Protein AF-A0A2V7HCK2-F1 (afdb_monomer)

Sequence (64 aa):
DAYPVNRGVLHPAKFSGQIVGLTMTLTVSLTDTARVLGPVTLTYGKEPKMGPCPICRIPPRRVI

Radius of gyration: 19.18 Å; Cα contacts (8 Å, |Δi|>4): 65; chains: 1; bounding box: 40×32×56 Å

Solvent-accessible surface area (backbone atoms only — not comparable to full-atom values): 4452 Å² total; per-residue (Å²): 140,82,79,84,77,84,82,72,84,84,60,70,68,45,77,49,72,51,77,56,92,60,35,32,40,40,31,40,37,36,63,81,75,74,45,73,47,68,80,41,80,45,50,72,95,56,83,87,74,84,70,86,58,92,86,60,83,77,78,81,81,80,82,129

Foldseek 3Di:
DDPDDDPPDDFDKDWDWDDDPQKIQIWIQTRVPRDIDDRDIDGHPDDDDDDPDPPDDDPPDDDD

pLDDT: mean 85.53, std 10.41, range [51.53, 97.0]

Nearest PDB structures (foldseek):
  4tq7-assembly1_A  TM=4.075E-01  e=1.344E+00  Chlamydomonas reinhardtii
  4ttw-assembly1_A-2  TM=4.130E-01  e=1.971E+00  Chlamydomonas reinhardtii
  2fgg-assembly1_A  TM=4.338E-01  e=4.516E+00  Mycobacterium tuberculosis
  4tpz-assembly2_B  TM=3.498E-01  e=4.237E+00  Chlamydomonas reinhardtii

Structure (mmCIF, N/CA/C/O backbone):
data_AF-A0A2V7HCK2-F1
#
_entry.id   AF-A0A2V7HCK2-F1
#
loop_
_atom_site.group_PDB
_atom_site.id
_atom_site.type_symbol
_atom_site.label_atom_id
_atom_site.label_alt_id
_atom_site.label_comp_id
_atom_site.label_asym_id
_atom_site.label_entity_id
_atom_site.label_seq_id
_atom_site.pdbx_PDB_ins_code
_atom_site.Cartn_x
_atom_site.Cartn_y
_atom_site.Cartn_z
_atom_site.occupancy
_atom_site.B_iso_or_equiv
_atom_site.auth_seq_id
_atom_site.auth_comp_id
_atom_site.auth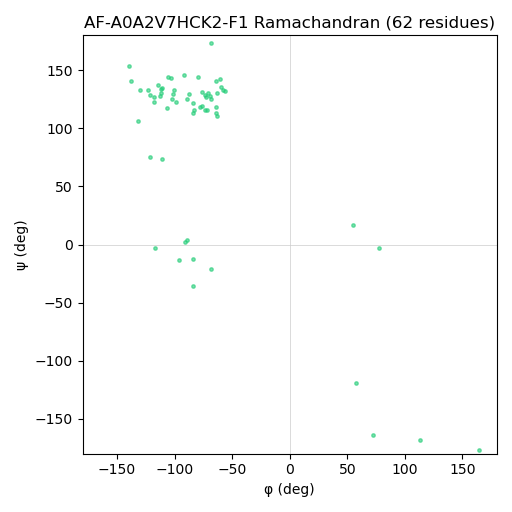_asym_id
_atom_site.auth_atom_id
_atom_site.pdbx_PDB_model_num
ATOM 1 N N . ASP A 1 1 ? 24.692 25.479 -20.659 1.00 51.53 1 ASP A N 1
ATOM 2 C CA . ASP A 1 1 ? 23.306 25.027 -20.416 1.00 51.53 1 ASP A CA 1
ATOM 3 C C . ASP A 1 1 ? 23.075 23.648 -21.016 1.00 51.53 1 ASP A C 1
ATOM 5 O O . ASP A 1 1 ? 23.165 23.507 -22.226 1.00 51.53 1 ASP A O 1
ATOM 9 N N . ALA A 1 2 ? 22.849 22.617 -20.195 1.00 61.47 2 ALA A N 1
ATOM 10 C CA . ALA A 1 2 ? 22.560 21.255 -20.665 1.00 61.47 2 ALA A CA 1
ATOM 11 C C . ALA A 1 2 ? 21.197 20.804 -20.123 1.00 61.47 2 ALA A C 1
ATOM 13 O O . ALA A 1 2 ? 21.092 20.045 -19.161 1.00 61.47 2 ALA A O 1
ATOM 14 N N . TYR A 1 3 ? 20.145 21.352 -20.724 1.00 58.50 3 TYR A N 1
ATOM 15 C CA . TYR A 1 3 ? 18.765 20.926 -20.535 1.00 58.50 3 TYR A CA 1
ATOM 16 C C . TYR A 1 3 ? 18.253 20.358 -21.866 1.00 58.50 3 TYR A C 1
ATOM 18 O O . TYR A 1 3 ? 18.513 20.977 -22.901 1.00 58.50 3 TYR A O 1
ATOM 26 N N . PRO A 1 4 ? 17.518 19.230 -21.862 1.00 75.69 4 PRO A N 1
ATOM 27 C CA . PRO A 1 4 ? 17.028 18.481 -20.700 1.00 75.69 4 PRO A CA 1
ATOM 28 C C . PRO A 1 4 ? 17.964 17.361 -20.210 1.00 75.69 4 PRO A C 1
ATOM 30 O O . PRO A 1 4 ? 18.600 16.659 -20.991 1.00 75.69 4 PRO A O 1
ATOM 33 N N . VAL A 1 5 ? 17.982 17.148 -18.888 1.00 76.50 5 VAL A N 1
ATOM 34 C CA . VAL A 1 5 ? 18.616 15.980 -18.252 1.00 76.50 5 VAL A C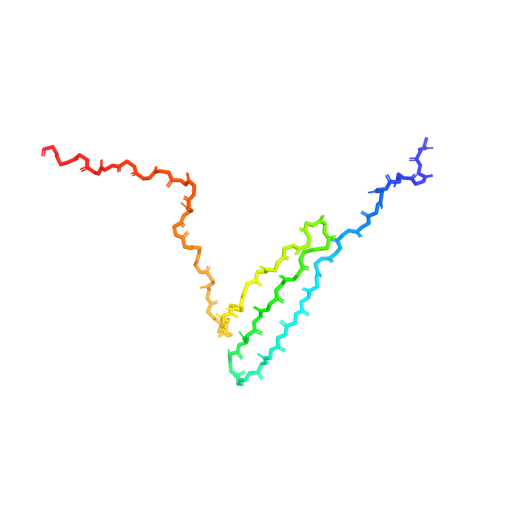A 1
ATOM 35 C C . VAL A 1 5 ? 17.696 14.771 -18.417 1.00 76.50 5 VAL A C 1
ATOM 37 O O . VAL A 1 5 ? 16.570 14.771 -17.913 1.00 76.50 5 VAL A O 1
ATOM 40 N N . ASN A 1 6 ? 18.167 13.733 -19.107 1.00 79.69 6 ASN A N 1
ATOM 41 C CA . ASN A 1 6 ? 17.427 12.484 -19.272 1.00 79.69 6 ASN A CA 1
ATOM 42 C C . ASN A 1 6 ? 17.408 11.704 -17.943 1.00 79.69 6 ASN A C 1
ATOM 44 O O . ASN A 1 6 ? 18.456 11.301 -17.442 1.00 79.69 6 ASN A O 1
ATOM 48 N N . ARG A 1 7 ? 16.217 11.518 -17.357 1.00 74.75 7 ARG A N 1
ATOM 49 C CA . ARG A 1 7 ? 16.015 10.827 -16.066 1.00 74.75 7 ARG A CA 1
ATOM 50 C C . ARG A 1 7 ? 15.815 9.311 -16.205 1.00 74.75 7 ARG A C 1
ATOM 52 O O . ARG A 1 7 ? 15.572 8.647 -15.203 1.00 74.75 7 ARG A O 1
ATOM 59 N N . GLY A 1 8 ? 15.914 8.767 -17.420 1.00 80.25 8 GLY A N 1
ATOM 60 C CA . GLY A 1 8 ? 15.639 7.360 -17.694 1.00 80.25 8 GLY A CA 1
ATOM 61 C C . GLY A 1 8 ? 14.149 7.010 -17.625 1.00 80.25 8 GLY A C 1
ATOM 62 O O . GLY A 1 8 ? 13.277 7.879 -17.690 1.00 80.25 8 GLY A O 1
ATOM 63 N N . VAL A 1 9 ? 13.862 5.710 -17.528 1.00 83.62 9 VAL A N 1
ATOM 64 C CA . VAL A 1 9 ? 12.495 5.178 -17.454 1.00 83.62 9 VAL A CA 1
ATOM 65 C C . VAL A 1 9 ? 11.902 5.476 -16.078 1.00 83.62 9 VAL A C 1
ATOM 67 O O . VAL A 1 9 ? 12.485 5.148 -15.047 1.00 83.62 9 VAL A O 1
ATOM 70 N N . LEU A 1 10 ? 10.719 6.091 -16.058 1.00 85.75 10 LEU A N 1
ATOM 71 C CA . LEU A 1 10 ? 9.962 6.273 -14.825 1.00 85.75 10 LEU A CA 1
ATOM 72 C C . LEU A 1 10 ? 9.299 4.952 -14.435 1.00 85.75 10 LEU A C 1
ATOM 74 O O . LEU A 1 10 ? 8.600 4.340 -15.240 1.00 85.75 10 LEU A O 1
ATOM 78 N N . HIS A 1 11 ? 9.460 4.564 -13.173 1.00 89.38 11 HIS A N 1
ATOM 79 C CA . HIS A 1 11 ? 8.802 3.403 -12.580 1.00 89.38 11 HIS A CA 1
ATOM 80 C C . HIS A 1 11 ? 7.756 3.855 -11.543 1.00 89.38 11 HIS A C 1
ATOM 82 O O . HIS A 1 11 ? 8.003 3.752 -10.340 1.00 89.38 11 HIS A O 1
ATOM 88 N N . PRO A 1 12 ? 6.601 4.406 -11.968 1.00 90.88 12 PRO A N 1
ATOM 89 C CA . PRO A 1 12 ? 5.561 4.826 -11.040 1.00 90.88 12 PRO A CA 1
ATOM 90 C C . PRO A 1 12 ? 4.867 3.613 -10.413 1.00 90.88 12 PRO A C 1
ATOM 92 O O . PRO A 1 12 ? 4.390 2.720 -11.113 1.00 90.88 12 PRO A O 1
ATOM 95 N N . ALA A 1 13 ? 4.738 3.609 -9.087 1.00 93.31 13 ALA A N 1
ATOM 96 C CA . ALA A 1 13 ? 3.937 2.607 -8.397 1.00 93.31 13 ALA A CA 1
ATOM 97 C C . ALA A 1 13 ? 2.464 2.669 -8.844 1.00 93.31 13 ALA A C 1
ATOM 99 O O . ALA A 1 13 ? 1.906 3.749 -9.057 1.00 93.31 13 ALA A O 1
ATOM 100 N N . LYS A 1 14 ? 1.821 1.503 -8.962 1.00 95.12 14 LYS A N 1
ATOM 101 C CA . LYS A 1 14 ? 0.383 1.383 -9.240 1.00 95.12 14 LYS A CA 1
ATOM 102 C C . LYS A 1 14 ? -0.374 1.091 -7.952 1.00 95.12 14 LYS A C 1
ATOM 104 O O . LYS A 1 14 ? 0.010 0.197 -7.205 1.00 95.12 14 LYS A O 1
ATOM 109 N N . PHE A 1 15 ? -1.467 1.807 -7.723 1.00 94.00 15 PHE A N 1
ATOM 110 C CA . PHE A 1 15 ? -2.298 1.683 -6.527 1.00 94.00 15 PHE A CA 1
ATOM 111 C C . PHE A 1 15 ? -3.652 1.078 -6.908 1.00 94.00 15 PHE A C 1
ATOM 113 O O . PHE A 1 15 ? -4.265 1.509 -7.884 1.00 94.00 15 PHE A O 1
ATOM 120 N N . SER A 1 16 ? -4.124 0.089 -6.154 1.00 95.62 16 SER A N 1
ATOM 121 C CA . SER A 1 16 ? -5.454 -0.511 -6.314 1.00 95.62 16 SER A CA 1
ATOM 122 C C . SER A 1 16 ? -6.083 -0.780 -4.951 1.00 95.62 16 SER A C 1
ATOM 124 O O . SER A 1 16 ? -5.376 -0.923 -3.954 1.00 95.62 16 SER A O 1
ATOM 126 N N . GLY A 1 17 ? -7.412 -0.807 -4.872 1.00 95.06 17 GLY A N 1
ATOM 127 C CA . GLY A 1 17 ? -8.077 -0.925 -3.581 1.00 95.06 17 GLY A CA 1
ATOM 128 C C . GLY A 1 17 ? -9.556 -0.577 -3.596 1.00 95.06 17 GLY A C 1
ATOM 129 O O . GLY A 1 17 ? -10.122 -0.266 -4.644 1.00 95.06 17 GLY A O 1
ATOM 130 N N . GLN A 1 18 ? -10.163 -0.607 -2.413 1.00 97.00 18 GLN A N 1
ATOM 131 C CA . GLN A 1 18 ? -11.565 -0.261 -2.212 1.00 97.00 18 GLN A CA 1
ATOM 132 C C . GLN A 1 18 ? -11.738 0.586 -0.954 1.00 97.00 18 GLN A C 1
ATOM 134 O O . GLN A 1 18 ? -11.131 0.316 0.083 1.00 97.00 18 GLN A O 1
ATOM 139 N N . ILE A 1 19 ? -12.614 1.583 -1.044 1.00 96.38 19 ILE A N 1
ATOM 140 C CA . ILE A 1 19 ? -13.044 2.400 0.089 1.00 96.38 19 ILE A CA 1
ATOM 141 C C . ILE A 1 19 ? -14.422 1.915 0.538 1.00 96.38 19 ILE A C 1
ATOM 143 O O . ILE A 1 19 ? -15.335 1.779 -0.277 1.00 96.38 19 ILE A O 1
ATOM 147 N N . VAL A 1 20 ? -14.566 1.666 1.837 1.00 96.69 20 VAL A N 1
ATOM 148 C CA . VAL A 1 20 ? -15.826 1.328 2.502 1.00 96.69 20 VAL A CA 1
ATOM 149 C C . VAL A 1 20 ? -15.951 2.204 3.745 1.00 96.69 20 VAL A C 1
ATOM 151 O O . VAL A 1 20 ? -15.244 2.008 4.739 1.00 96.69 20 VAL A O 1
ATOM 154 N N . GLY A 1 21 ? -16.840 3.198 3.679 1.00 95.88 21 GLY A N 1
ATOM 155 C CA . GLY A 1 21 ? -17.002 4.202 4.731 1.00 95.88 21 GLY A CA 1
ATOM 156 C C . GLY A 1 21 ? -15.694 4.953 4.999 1.00 95.88 21 GLY A C 1
ATOM 157 O O . GLY A 1 21 ? -15.146 5.588 4.104 1.00 95.88 21 GLY A O 1
ATOM 158 N N . LEU A 1 22 ? -15.185 4.859 6.230 1.00 96.00 22 LEU A N 1
ATOM 159 C CA . LEU A 1 22 ? -13.926 5.490 6.661 1.00 96.00 22 LEU A CA 1
ATOM 160 C C . LEU A 1 22 ? -12.694 4.596 6.475 1.00 96.00 22 LEU A C 1
ATOM 162 O O . LEU A 1 22 ? -11.590 4.969 6.870 1.00 96.00 22 LEU A O 1
ATOM 166 N N . THR A 1 23 ? -12.874 3.405 5.918 1.00 95.81 23 THR A 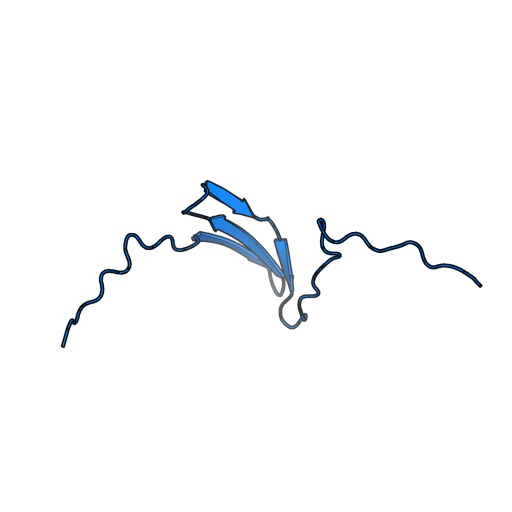N 1
ATOM 167 C CA . THR A 1 23 ? -11.826 2.397 5.776 1.00 95.81 23 THR A CA 1
ATOM 168 C C . THR A 1 23 ? -11.459 2.229 4.313 1.00 95.81 23 THR A C 1
ATOM 170 O O . THR A 1 23 ? -12.332 2.114 3.459 1.00 95.81 23 THR A O 1
ATOM 173 N N . MET A 1 24 ? -10.165 2.184 4.017 1.00 94.69 24 MET A N 1
ATOM 174 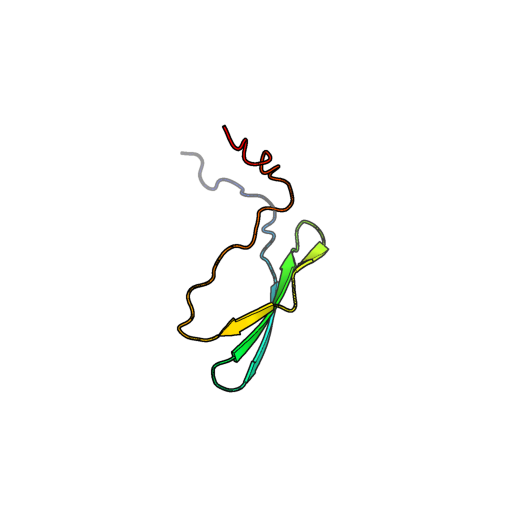C CA . MET A 1 24 ? -9.644 1.919 2.681 1.00 94.69 24 MET A CA 1
ATOM 175 C C . MET A 1 24 ? -8.751 0.686 2.721 1.00 94.69 24 MET A C 1
ATOM 177 O O . MET A 1 24 ? -7.817 0.620 3.513 1.00 94.69 24 MET A O 1
ATOM 181 N N . THR A 1 25 ? -9.004 -0.272 1.841 1.00 96.12 25 THR A N 1
ATOM 182 C CA . THR A 1 25 ? -8.035 -1.320 1.510 1.00 96.12 25 THR A CA 1
ATOM 183 C C . THR A 1 25 ? -7.154 -0.812 0.383 1.00 96.12 25 THR A C 1
ATOM 185 O O . THR A 1 25 ? -7.666 -0.305 -0.612 1.00 96.12 25 THR A O 1
ATOM 188 N N . LEU A 1 26 ? -5.837 -0.907 0.547 1.00 94.06 26 LEU A N 1
ATOM 189 C CA . LEU A 1 26 ? -4.857 -0.431 -0.421 1.00 94.06 26 LEU A CA 1
ATOM 190 C C . LEU A 1 26 ? -3.825 -1.519 -0.726 1.00 94.06 26 LEU A C 1
ATOM 192 O O . LEU A 1 26 ? -3.232 -2.106 0.179 1.00 94.06 26 LEU A O 1
ATOM 196 N N . THR A 1 27 ? -3.566 -1.714 -2.011 1.00 96.06 27 THR A N 1
ATOM 197 C CA . THR A 1 27 ? -2.509 -2.555 -2.565 1.00 96.06 27 THR A CA 1
ATOM 198 C C . THR A 1 27 ? -1.626 -1.695 -3.465 1.00 96.06 27 THR A C 1
ATOM 200 O O . THR A 1 27 ? -2.125 -0.928 -4.290 1.00 96.06 27 THR A O 1
ATOM 203 N N . VAL A 1 28 ? -0.307 -1.814 -3.313 1.00 94.75 28 VAL A N 1
ATOM 204 C CA . VAL A 1 28 ? 0.689 -1.051 -4.079 1.00 94.75 28 VAL A CA 1
ATOM 205 C C . VAL A 1 28 ? 1.550 -2.014 -4.885 1.00 94.75 28 VAL A C 1
ATOM 207 O O . VAL A 1 28 ? 2.175 -2.906 -4.322 1.00 94.75 28 VAL A O 1
ATOM 210 N N . SER A 1 29 ? 1.599 -1.840 -6.202 1.00 95.25 29 SER A N 1
ATOM 211 C CA . SER A 1 29 ? 2.432 -2.632 -7.112 1.00 95.25 29 SER A CA 1
ATOM 212 C C . SER A 1 29 ? 3.609 -1.794 -7.602 1.00 95.25 29 SER A C 1
ATOM 214 O O . SER A 1 29 ? 3.417 -0.767 -8.258 1.00 95.25 29 SER A O 1
ATOM 216 N N . LEU A 1 30 ? 4.824 -2.228 -7.281 1.00 93.50 30 LEU A N 1
ATOM 217 C CA . LEU A 1 30 ? 6.073 -1.580 -7.666 1.00 93.50 30 LEU A CA 1
ATOM 218 C C . LEU A 1 30 ? 6.485 -2.024 -9.075 1.00 93.50 30 LEU A C 1
ATOM 220 O O . LEU A 1 30 ? 6.657 -3.214 -9.339 1.00 93.50 30 LEU A O 1
ATOM 224 N N . THR A 1 31 ? 6.633 -1.072 -9.997 1.00 90.94 31 THR A N 1
ATOM 225 C CA . THR A 1 31 ? 6.922 -1.358 -11.416 1.00 90.94 31 THR A CA 1
ATOM 226 C C . THR A 1 31 ? 8.402 -1.579 -11.723 1.00 90.94 31 THR A C 1
ATOM 228 O O . THR A 1 31 ? 8.731 -1.986 -12.830 1.00 90.94 31 THR A O 1
ATOM 231 N N . ASP A 1 32 ? 9.296 -1.259 -10.793 1.00 90.31 32 ASP A N 1
ATOM 232 C CA . ASP A 1 32 ? 10.747 -1.465 -10.899 1.00 90.31 32 ASP A CA 1
ATOM 233 C C . ASP A 1 32 ? 11.165 -2.888 -10.490 1.00 90.31 32 ASP A C 1
ATOM 235 O O . ASP A 1 32 ? 12.069 -3.475 -11.074 1.00 90.31 32 ASP A O 1
ATOM 239 N N . THR A 1 33 ? 10.481 -3.453 -9.496 1.00 89.38 33 THR A N 1
ATOM 240 C CA . THR A 1 33 ? 10.833 -4.723 -8.842 1.00 89.38 33 THR A CA 1
ATOM 241 C C . THR A 1 33 ? 9.775 -5.810 -9.010 1.00 89.38 33 THR A C 1
ATOM 243 O O . THR A 1 33 ? 9.961 -6.920 -8.513 1.00 89.38 33 THR A O 1
ATOM 246 N N . ALA A 1 34 ? 8.646 -5.495 -9.657 1.00 88.00 3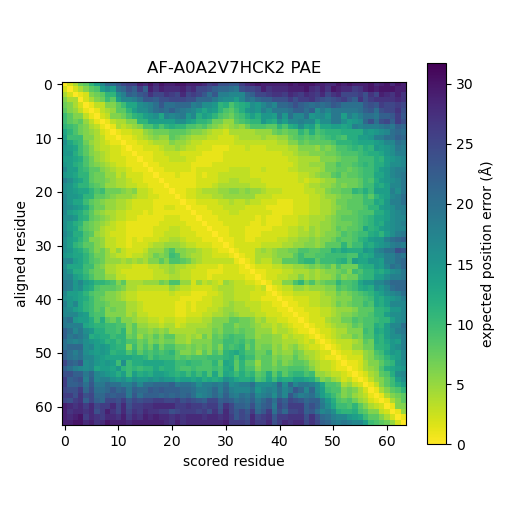4 ALA A N 1
ATOM 247 C CA . ALA A 1 34 ? 7.458 -6.348 -9.754 1.00 88.00 34 ALA A CA 1
ATOM 248 C C . ALA A 1 34 ? 6.895 -6.811 -8.391 1.00 88.00 34 ALA A C 1
ATOM 250 O O . ALA A 1 34 ? 6.104 -7.753 -8.323 1.00 88.00 34 ALA A O 1
ATOM 251 N N 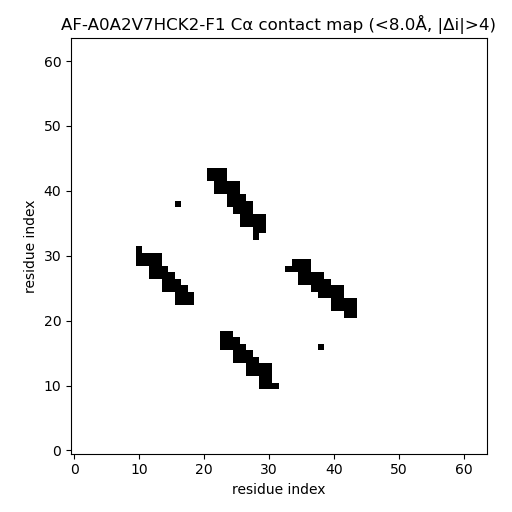. ARG A 1 35 ? 7.283 -6.158 -7.285 1.00 92.06 35 ARG A N 1
ATOM 252 C CA . ARG A 1 35 ? 6.786 -6.482 -5.944 1.00 92.06 35 ARG A CA 1
ATOM 253 C C . ARG A 1 35 ? 5.410 -5.881 -5.702 1.00 92.06 35 ARG A C 1
ATOM 255 O O . ARG A 1 35 ? 5.136 -4.746 -6.081 1.00 92.06 35 ARG A O 1
ATOM 262 N N . VAL A 1 36 ? 4.581 -6.623 -4.976 1.00 92.56 36 VAL A N 1
ATOM 263 C CA . VAL A 1 36 ? 3.270 -6.173 -4.504 1.00 92.56 36 VAL A CA 1
ATOM 264 C C . VAL A 1 36 ? 3.311 -6.032 -2.984 1.00 92.56 36 VAL A C 1
ATOM 266 O O . VAL A 1 36 ? 3.773 -6.931 -2.283 1.00 92.56 36 VAL A O 1
ATOM 269 N N . LEU A 1 37 ? 2.853 -4.889 -2.481 1.00 91.25 37 LEU A N 1
ATOM 270 C CA . LEU A 1 37 ? 2.744 -4.562 -1.063 1.00 91.25 37 LEU A CA 1
ATOM 271 C C . LEU A 1 37 ? 1.260 -4.446 -0.687 1.00 91.25 37 LEU A C 1
ATOM 273 O O . LEU A 1 37 ? 0.522 -3.695 -1.325 1.00 91.25 37 LEU A O 1
ATOM 277 N N . GLY A 1 38 ? 0.833 -5.152 0.361 1.00 87.62 38 GLY A N 1
ATOM 278 C CA . GLY A 1 38 ? -0.552 -5.146 0.850 1.00 87.62 38 GLY A CA 1
ATOM 279 C C . GLY A 1 38 ? -1.273 -6.490 0.679 1.00 87.62 38 GLY A C 1
ATOM 280 O O . GLY A 1 38 ? -0.613 -7.492 0.400 1.00 87.62 38 GLY A O 1
ATOM 281 N N . PRO A 1 39 ? -2.607 -6.535 0.870 1.00 90.62 39 PRO A N 1
ATOM 282 C CA . PRO A 1 39 ? -3.511 -5.407 1.126 1.00 90.62 39 PRO A CA 1
ATOM 283 C C . PRO A 1 39 ? -3.364 -4.845 2.547 1.00 90.62 39 PRO A C 1
ATOM 285 O O . PRO A 1 39 ? -3.424 -5.578 3.533 1.00 90.62 39 PRO A O 1
ATOM 288 N N . VAL A 1 40 ? -3.183 -3.528 2.662 1.00 90.75 40 VAL A N 1
ATOM 289 C CA . VAL A 1 40 ? -3.181 -2.818 3.949 1.00 90.75 40 VAL A CA 1
ATOM 290 C C . VAL A 1 40 ? -4.499 -2.085 4.153 1.00 90.75 40 VAL A C 1
ATOM 292 O O . VAL A 1 40 ? -5.074 -1.554 3.207 1.00 90.75 40 VAL A O 1
ATOM 295 N N . THR A 1 41 ? -4.981 -2.054 5.394 1.00 92.62 41 THR A N 1
ATOM 296 C CA . THR A 1 41 ? -6.197 -1.317 5.754 1.00 92.62 41 THR A CA 1
ATOM 297 C C . THR A 1 41 ? -5.817 0.022 6.371 1.00 92.62 41 THR A C 1
ATOM 299 O O . THR A 1 41 ? -5.103 0.076 7.372 1.00 92.62 41 THR A O 1
ATOM 302 N N . LEU A 1 42 ? -6.302 1.100 5.772 1.00 90.94 42 LEU A N 1
ATOM 303 C CA . LEU A 1 42 ? -6.153 2.472 6.230 1.00 90.94 42 LEU A CA 1
ATOM 304 C C . LEU A 1 42 ? -7.483 2.942 6.819 1.00 90.94 42 LEU A C 1
ATOM 306 O O . LEU A 1 42 ? -8.549 2.592 6.316 1.00 90.94 42 LEU A O 1
ATOM 310 N N . THR A 1 43 ? -7.425 3.754 7.869 1.00 94.75 43 THR A N 1
ATOM 311 C CA . THR A 1 43 ? -8.605 4.399 8.454 1.00 94.75 43 THR A CA 1
ATOM 312 C C . THR A 1 43 ? -8.442 5.904 8.323 1.00 94.75 43 THR A C 1
ATOM 314 O O . THR A 1 43 ? -7.415 6.449 8.728 1.00 94.75 43 THR A O 1
ATOM 317 N N . TYR A 1 44 ? -9.439 6.576 7.756 1.00 93.62 44 TYR A N 1
ATOM 318 C CA . TYR A 1 44 ? -9.438 8.026 7.609 1.00 93.62 44 TYR A CA 1
ATOM 319 C C . TYR A 1 44 ? -9.291 8.715 8.975 1.00 93.62 44 TYR A C 1
ATOM 321 O O . TYR A 1 44 ? -9.947 8.333 9.943 1.00 93.62 44 TYR A O 1
ATOM 329 N N . GLY A 1 45 ? -8.397 9.704 9.060 1.00 93.81 45 GLY A N 1
ATOM 330 C CA . GLY A 1 45 ? -8.085 10.427 10.300 1.00 93.81 45 GLY A CA 1
ATOM 331 C C . GLY A 1 45 ? -7.168 9.685 11.281 1.00 93.81 45 GLY A C 1
ATOM 332 O O . GLY A 1 45 ? -6.792 10.254 12.303 1.00 93.81 45 GLY A O 1
ATOM 333 N N . LYS A 1 46 ? -6.772 8.438 10.991 1.00 91.38 46 LYS A N 1
ATOM 334 C CA . LYS A 1 46 ? -5.816 7.699 11.820 1.00 91.38 46 LYS A CA 1
ATOM 335 C C . LYS A 1 46 ? -4.392 7.974 11.354 1.00 91.38 46 LYS A C 1
ATOM 337 O O . LYS A 1 46 ? -4.050 7.718 10.202 1.00 91.38 46 LYS A O 1
ATOM 342 N N . GLU A 1 47 ? -3.545 8.4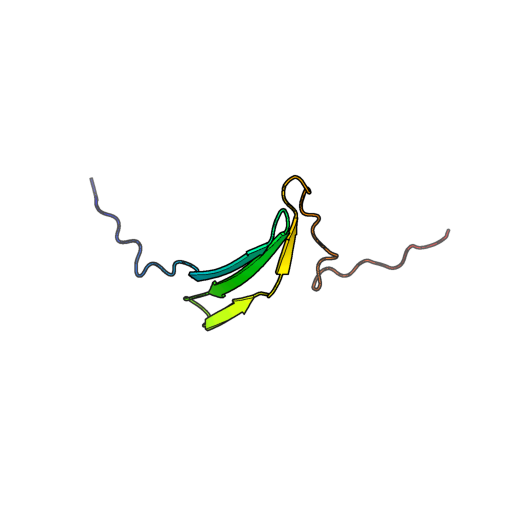23 12.271 1.00 89.00 47 GLU A N 1
ATOM 343 C CA . GLU A 1 47 ? -2.121 8.576 11.99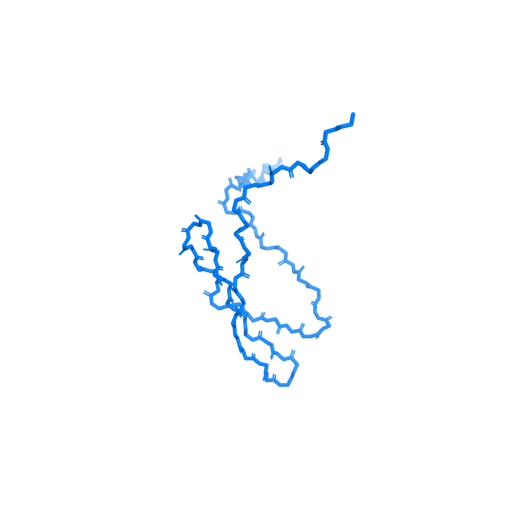2 1.00 89.00 47 GLU A CA 1
ATOM 344 C C . GLU A 1 47 ? -1.457 7.196 11.812 1.00 89.00 47 GLU A C 1
ATOM 346 O O . GLU A 1 47 ? -1.595 6.322 12.683 1.00 89.00 47 GLU A O 1
ATOM 351 N N . PRO A 1 48 ? -0.764 6.949 10.684 1.00 81.56 48 PRO A N 1
ATOM 352 C CA . PRO A 1 48 ? -0.085 5.685 10.458 1.00 81.56 48 PRO A CA 1
ATOM 353 C C . PRO A 1 48 ? 1.109 5.560 11.406 1.00 81.56 48 PRO A C 1
ATOM 355 O O . PRO A 1 48 ? 1.980 6.425 11.456 1.00 81.56 48 PRO A O 1
ATOM 358 N N . LYS A 1 49 ? 1.178 4.447 12.140 1.00 83.81 49 LYS A N 1
ATOM 359 C CA . LYS A 1 49 ? 2.346 4.108 12.957 1.00 83.81 49 LYS A CA 1
ATOM 360 C C . LYS A 1 49 ? 3.167 3.046 12.248 1.00 83.81 49 LYS A C 1
ATOM 362 O O . LYS A 1 49 ? 2.646 1.984 11.909 1.00 83.81 49 LYS A O 1
ATOM 367 N N . MET A 1 50 ? 4.448 3.337 12.044 1.00 78.88 50 MET A N 1
ATOM 368 C CA . MET A 1 50 ? 5.399 2.354 11.538 1.00 78.88 50 MET A CA 1
ATOM 369 C C . MET A 1 50 ? 5.529 1.210 12.546 1.00 78.88 50 MET A C 1
ATOM 371 O O . MET A 1 50 ? 5.707 1.440 13.743 1.00 78.88 50 MET A O 1
ATOM 375 N N . GLY A 1 51 ? 5.419 -0.022 12.053 1.00 78.75 51 GLY A N 1
ATOM 376 C CA . GLY A 1 51 ? 5.709 -1.212 12.844 1.00 78.75 51 GLY A CA 1
ATOM 377 C C . GLY A 1 51 ? 7.205 -1.336 13.165 1.00 78.75 51 GLY A C 1
ATOM 378 O O . GLY A 1 51 ? 8.022 -0.567 12.648 1.00 78.75 51 GLY A O 1
ATOM 379 N N . PRO A 1 52 ? 7.589 -2.315 14.001 1.00 81.06 52 PRO A N 1
ATOM 380 C CA . PRO A 1 52 ? 8.993 -2.609 14.251 1.00 81.06 52 PRO A CA 1
ATOM 381 C C . PRO A 1 52 ? 9.715 -2.911 12.933 1.00 81.06 52 PRO A C 1
ATOM 383 O O . PRO A 1 52 ? 9.240 -3.683 12.101 1.00 81.06 52 PRO A O 1
ATOM 386 N N . CYS A 1 53 ? 10.868 -2.277 12.744 1.00 78.69 53 CYS A N 1
ATOM 387 C CA . CYS A 1 53 ? 11.692 -2.456 11.558 1.00 78.69 53 CYS A CA 1
ATOM 388 C C . CYS A 1 53 ? 12.203 -3.912 11.492 1.00 78.69 53 CYS A C 1
ATOM 390 O O . CYS A 1 53 ? 12.949 -4.324 12.381 1.00 78.69 53 CYS A O 1
ATOM 392 N N . PRO A 1 54 ? 11.856 -4.691 10.450 1.00 76.19 54 PRO A N 1
ATOM 393 C CA . PRO A 1 54 ? 12.131 -6.132 10.405 1.00 76.19 54 PRO A CA 1
ATOM 394 C C . PRO A 1 54 ? 13.625 -6.470 10.300 1.00 76.19 54 PRO A C 1
ATOM 396 O O . PRO A 1 54 ? 14.033 -7.572 10.648 1.00 76.19 54 PRO A O 1
ATOM 399 N N . ILE A 1 55 ? 14.446 -5.526 9.832 1.00 80.75 55 ILE A N 1
ATOM 400 C CA . ILE A 1 55 ? 15.906 -5.678 9.738 1.00 80.75 55 ILE A CA 1
ATOM 401 C C . ILE A 1 55 ? 16.644 -5.077 10.940 1.00 80.75 55 ILE A C 1
ATOM 403 O O . ILE A 1 55 ? 17.832 -5.333 11.134 1.00 80.75 55 ILE A O 1
ATOM 407 N N . CYS A 1 56 ? 15.961 -4.272 11.751 1.00 79.38 56 CYS A N 1
ATOM 408 C CA . CYS A 1 56 ? 16.577 -3.592 12.875 1.00 79.38 56 CYS A CA 1
ATOM 409 C C . CYS A 1 56 ? 16.616 -4.547 14.073 1.00 79.38 56 CYS A C 1
ATOM 411 O O . CYS A 1 56 ? 15.581 -4.907 14.632 1.00 79.38 56 CYS A O 1
ATOM 413 N N . ARG A 1 57 ? 17.819 -4.962 14.486 1.00 74.12 57 ARG A N 1
ATOM 414 C CA . ARG A 1 57 ? 18.009 -5.767 15.701 1.00 74.12 57 ARG A CA 1
ATOM 415 C C . ARG A 1 57 ? 17.809 -4.877 16.928 1.00 74.12 57 ARG A C 1
ATOM 417 O O . ARG A 1 57 ? 18.593 -3.960 17.148 1.00 74.12 57 ARG A O 1
ATOM 424 N N . ILE A 1 58 ? 16.786 -5.154 17.733 1.00 75.62 58 ILE A N 1
ATOM 425 C CA . ILE A 1 58 ? 16.623 -4.518 19.046 1.00 75.62 58 ILE A CA 1
ATOM 426 C C . ILE A 1 58 ? 17.501 -5.306 20.032 1.00 75.62 58 ILE A C 1
ATOM 428 O O . ILE A 1 58 ? 17.253 -6.501 20.212 1.00 75.62 58 ILE A O 1
ATOM 432 N N . PRO A 1 59 ? 18.544 -4.711 20.641 1.00 71.88 59 PRO A N 1
ATOM 433 C CA . PRO A 1 59 ? 19.334 -5.415 21.644 1.00 71.88 59 PRO A CA 1
ATOM 434 C C . PRO A 1 59 ? 18.451 -5.733 22.865 1.00 71.88 59 PRO A C 1
ATOM 436 O O . PRO A 1 59 ? 17.627 -4.896 23.249 1.00 71.88 59 PRO A O 1
ATOM 439 N N . PRO A 1 60 ? 18.590 -6.916 23.494 1.00 72.69 60 PRO A N 1
ATOM 440 C CA . PRO A 1 60 ? 17.838 -7.234 24.700 1.00 72.69 60 PRO A CA 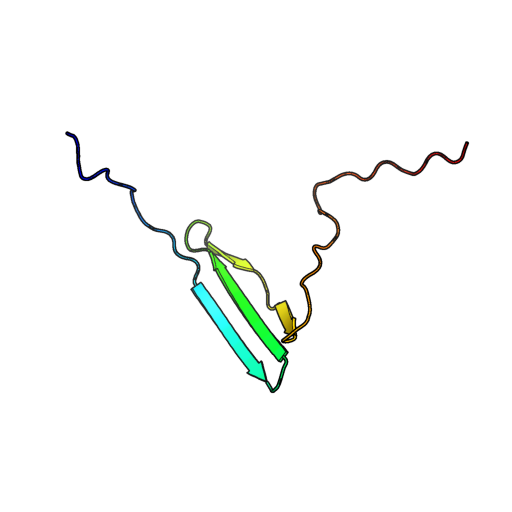1
ATOM 441 C C . PRO A 1 60 ? 18.164 -6.213 25.795 1.00 72.69 60 PRO A C 1
ATOM 443 O O . PRO A 1 60 ? 19.322 -5.842 26.001 1.00 72.69 60 PRO A O 1
ATOM 446 N N . ARG A 1 61 ? 17.128 -5.739 26.492 1.00 76.69 61 ARG A N 1
ATOM 447 C CA . ARG A 1 61 ? 17.264 -4.777 27.589 1.00 76.69 61 ARG A CA 1
ATOM 448 C C . ARG A 1 61 ? 18.085 -5.443 28.702 1.00 76.69 61 ARG A C 1
ATOM 450 O O . ARG A 1 61 ? 17.600 -6.382 29.326 1.00 76.69 61 ARG A O 1
ATOM 457 N N . ARG A 1 62 ? 19.323 -4.991 28.943 1.00 71.75 62 ARG A N 1
ATOM 458 C CA . ARG A 1 62 ? 20.064 -5.373 30.157 1.00 71.75 62 ARG A CA 1
ATOM 459 C C . ARG A 1 62 ? 19.301 -4.811 31.352 1.00 71.75 62 ARG A C 1
ATOM 461 O O . ARG A 1 62 ? 19.202 -3.595 31.487 1.00 71.75 62 ARG A O 1
ATOM 468 N N . VAL A 1 63 ? 18.745 -5.690 32.178 1.00 74.31 63 VAL A N 1
ATOM 469 C CA . VAL A 1 63 ? 18.383 -5.344 33.554 1.00 74.31 63 VAL A CA 1
ATOM 470 C C . VAL A 1 63 ? 19.702 -5.329 34.324 1.00 74.31 63 VAL A C 1
ATOM 472 O O . VAL A 1 63 ? 20.436 -6.317 34.271 1.00 74.31 63 VAL A O 1
ATOM 475 N N . ILE A 1 64 ? 20.044 -4.172 34.893 1.00 64.56 64 ILE A N 1
ATOM 476 C CA . ILE A 1 64 ? 21.206 -3.981 35.773 1.00 64.56 64 ILE A CA 1
ATOM 477 C C . ILE A 1 64 ? 20.778 -4.360 37.185 1.00 64.56 64 ILE A C 1
ATOM 479 O O . ILE A 1 64 ? 19.652 -3.952 37.553 1.00 64.56 64 ILE A O 1
#

Secondary structure (DSSP, 8-state):
-----------PPEEEEEEETTEEEEEEE-TTT--EEEEEEEETTPPPPPPPPTT--PPP----

Mean predicted aligned error: 9.95 Å